Protein AF-A0A2T0Y7Y4-F1 (afdb_monomer_lite)

Foldseek 3Di:
DDDDPPPDPPVVVVVVVLVVVLVVLLVVLLVLLVLLLVQQPQPPPDPPDDPDDDDPRDGGDPVSLVSSLVSLVSQLVSCVVNVVVQLNVLSVQCNCCSVVVVPVSNVVSSVSNVVSSVVVVVD

pLDDT: mean 82.41, std 18.35, 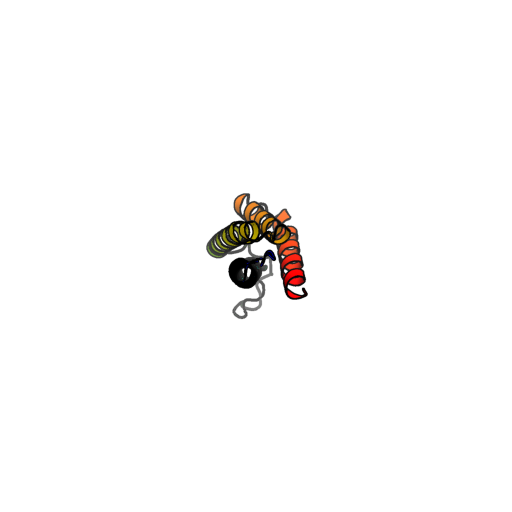range [41.03, 98.06]

Secondary structure (DSSP, 8-state):
--------SHHHHHHHHHHHHHHHHHHHHHHHHHHHHHHTS-S---TT--TT-----PPPPHHHHHHHHHHHHHHHHHHHHTT-HHHHHHHHHHHHHHHTT-TTTHHHHHHHHHHHHHHHHH-

Structure (mmCIF, N/CA/C/O backbone):
data_AF-A0A2T0Y7Y4-F1
#
_entry.id   AF-A0A2T0Y7Y4-F1
#
loop_
_atom_site.group_PDB
_atom_site.id
_atom_site.type_symbol
_atom_site.label_atom_id
_atom_site.label_alt_id
_atom_site.label_comp_id
_atom_site.label_asym_id
_atom_site.label_entity_id
_atom_site.label_seq_id
_atom_site.pdbx_PDB_ins_code
_atom_site.Cartn_x
_atom_site.Cartn_y
_atom_site.Cartn_z
_atom_site.occupancy
_atom_site.B_iso_or_equiv
_atom_site.auth_seq_id
_atom_site.auth_comp_id
_atom_site.auth_asym_id
_atom_site.auth_atom_id
_atom_site.pdbx_PDB_model_num
ATOM 1 N N . MET A 1 1 ? 34.177 2.038 -46.232 1.00 42.62 1 MET A N 1
ATOM 2 C CA . MET A 1 1 ? 34.685 1.348 -45.030 1.00 42.62 1 MET A CA 1
ATOM 3 C C . MET A 1 1 ? 33.547 1.308 -44.037 1.00 42.62 1 MET A C 1
ATOM 5 O O . MET A 1 1 ? 32.919 2.334 -43.815 1.00 42.62 1 MET A O 1
ATOM 9 N N . SER A 1 2 ? 33.203 0.098 -43.616 1.00 47.50 2 SER A N 1
ATOM 10 C CA . SER A 1 2 ? 31.987 -0.257 -42.892 1.00 47.50 2 SER A CA 1
ATOM 11 C C . SER A 1 2 ? 31.875 0.458 -41.549 1.00 47.50 2 SER A C 1
ATOM 13 O O . SER A 1 2 ? 32.854 0.549 -40.812 1.00 47.50 2 SER A O 1
ATOM 15 N N . GLY A 1 3 ? 30.670 0.935 -41.239 1.00 52.72 3 GLY A N 1
ATOM 16 C CA . GLY A 1 3 ? 30.305 1.343 -39.891 1.00 52.72 3 GLY A CA 1
ATOM 17 C C . GLY A 1 3 ? 30.220 0.112 -38.999 1.00 52.72 3 GLY A C 1
ATOM 18 O O . GLY A 1 3 ? 29.362 -0.741 -39.208 1.00 52.72 3 GLY A O 1
ATOM 19 N N . SER A 1 4 ? 31.115 0.019 -38.022 1.00 50.97 4 SER A N 1
ATOM 20 C CA . SER A 1 4 ? 30.955 -0.896 -36.897 1.00 50.97 4 SER A CA 1
ATOM 21 C C . SER A 1 4 ? 30.263 -0.125 -35.787 1.00 50.97 4 SER A C 1
ATOM 23 O O . SER A 1 4 ? 30.877 0.701 -35.115 1.00 50.97 4 SER A O 1
ATOM 25 N N . GLY A 1 5 ? 28.958 -0.357 -35.656 1.00 53.44 5 GLY A N 1
ATOM 26 C CA . GLY A 1 5 ? 28.171 0.110 -34.529 1.00 53.44 5 GLY A CA 1
ATOM 27 C C . GLY A 1 5 ? 28.725 -0.482 -33.239 1.00 53.44 5 GLY A C 1
ATOM 28 O O . GLY A 1 5 ? 28.535 -1.662 -32.961 1.00 53.44 5 GLY A O 1
ATOM 29 N N . SER A 1 6 ? 29.403 0.354 -32.458 1.00 54.78 6 SER A N 1
ATOM 30 C CA . SER A 1 6 ? 29.635 0.135 -31.031 1.00 54.78 6 SER A CA 1
ATOM 31 C C . SER A 1 6 ? 28.305 0.388 -30.310 1.00 54.78 6 SER A C 1
ATOM 33 O O . SER A 1 6 ? 28.084 1.442 -29.728 1.00 54.78 6 SER A O 1
ATOM 35 N N . GLY A 1 7 ? 27.363 -0.540 -30.469 1.00 55.19 7 GLY A N 1
ATOM 36 C CA . GLY A 1 7 ? 26.031 -0.506 -29.867 1.00 55.19 7 GLY A CA 1
ATOM 37 C C . GLY A 1 7 ? 25.991 -1.329 -28.581 1.00 55.19 7 GLY A C 1
ATOM 38 O O . GLY A 1 7 ? 25.472 -2.431 -28.595 1.00 55.19 7 GLY A O 1
ATOM 39 N N . VAL A 1 8 ? 26.637 -0.800 -27.542 1.00 56.84 8 VAL A N 1
ATOM 40 C CA . VAL A 1 8 ? 26.270 -0.841 -26.114 1.00 56.84 8 VAL A CA 1
ATOM 41 C C . VAL A 1 8 ? 25.928 -2.181 -25.412 1.00 56.84 8 VAL A C 1
ATOM 43 O O . VAL A 1 8 ? 24.808 -2.658 -25.509 1.00 56.84 8 VAL A O 1
ATOM 46 N N . PRO A 1 9 ? 26.837 -2.704 -24.559 1.00 60.22 9 PRO A N 1
ATOM 47 C CA . PRO A 1 9 ? 26.511 -3.618 -23.452 1.00 60.22 9 PRO A CA 1
ATOM 48 C C . PRO A 1 9 ? 26.305 -2.918 -22.086 1.00 60.22 9 PRO A C 1
ATOM 50 O O . PRO A 1 9 ? 25.910 -3.563 -21.118 1.00 60.22 9 PRO A O 1
ATOM 53 N N . GLU A 1 10 ? 26.633 -1.626 -21.962 1.00 64.00 10 GLU A N 1
ATOM 54 C CA . GLU A 1 10 ? 26.603 -0.891 -20.682 1.00 64.00 10 GLU A CA 1
ATOM 55 C C . GLU A 1 10 ? 25.195 -0.402 -20.297 1.00 64.00 10 GLU A C 1
ATOM 57 O O . GLU A 1 10 ? 24.829 -0.495 -19.124 1.00 64.00 10 GLU A O 1
ATOM 62 N N . ASP A 1 11 ? 24.393 0.044 -21.269 1.00 72.62 11 ASP A N 1
ATOM 63 C CA . ASP A 1 11 ? 22.991 0.442 -21.062 1.00 72.62 11 ASP A CA 1
ATOM 64 C C . ASP A 1 11 ? 22.139 -0.757 -20.612 1.00 72.62 11 ASP A C 1
ATOM 66 O O . ASP A 1 11 ? 21.422 -0.653 -19.619 1.00 72.62 11 ASP A O 1
ATOM 70 N N . ASP A 1 12 ? 22.326 -1.935 -21.220 1.00 82.44 12 ASP A N 1
ATOM 71 C CA . ASP A 1 12 ? 21.648 -3.175 -20.804 1.00 82.44 12 ASP A CA 1
ATOM 72 C C . ASP A 1 12 ? 21.992 -3.563 -19.350 1.00 82.44 12 ASP A C 1
ATOM 74 O O . ASP A 1 12 ? 21.139 -4.010 -18.581 1.00 82.44 12 ASP A O 1
ATOM 78 N N . ALA A 1 13 ? 23.247 -3.358 -18.929 1.00 86.94 13 ALA A N 1
ATOM 79 C CA . ALA A 1 13 ? 23.684 -3.664 -17.567 1.00 86.94 13 ALA A CA 1
ATOM 80 C C . ALA A 1 13 ? 23.087 -2.703 -16.523 1.00 86.94 13 ALA A C 1
ATOM 82 O O . ALA A 1 13 ? 22.793 -3.121 -15.392 1.00 86.94 13 ALA A O 1
ATOM 83 N N . LEU A 1 14 ? 22.921 -1.427 -16.885 1.00 89.81 14 LEU A N 1
ATOM 84 C CA . LEU A 1 14 ? 22.255 -0.430 -16.052 1.00 89.81 14 LEU A CA 1
ATOM 85 C C . LEU A 1 14 ? 20.761 -0.736 -15.936 1.00 89.81 14 LEU A C 1
ATOM 87 O O . LEU A 1 14 ? 20.241 -0.763 -14.818 1.00 89.81 14 LEU A O 1
ATOM 91 N N . ASP A 1 15 ? 20.098 -1.041 -17.048 1.00 90.25 15 ASP A N 1
ATOM 92 C CA . ASP A 1 15 ? 18.682 -1.408 -17.072 1.00 90.25 15 ASP A CA 1
ATOM 93 C C . ASP A 1 15 ? 18.417 -2.653 -16.215 1.00 90.25 15 ASP A C 1
ATOM 95 O O . ASP A 1 15 ? 17.512 -2.661 -15.373 1.00 90.25 15 ASP A O 1
ATOM 99 N N . ASP A 1 16 ? 19.284 -3.664 -16.298 1.00 92.81 16 ASP A N 1
ATOM 100 C CA . ASP A 1 16 ? 19.230 -4.843 -15.433 1.00 92.81 16 ASP A CA 1
ATOM 101 C C . ASP A 1 16 ? 19.432 -4.509 -13.949 1.00 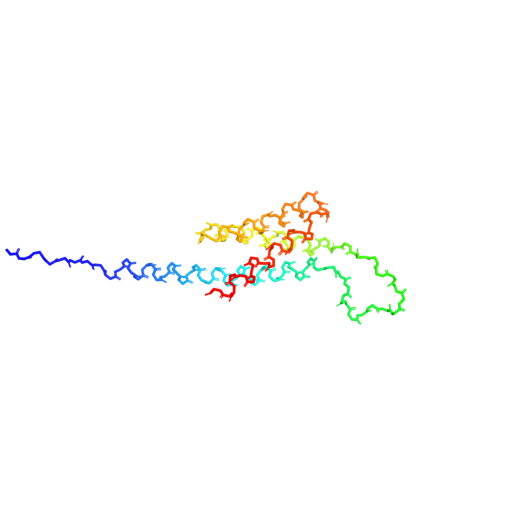92.81 16 ASP A C 1
ATOM 103 O O . ASP A 1 16 ? 18.860 -5.153 -13.059 1.00 92.81 16 ASP A O 1
ATOM 107 N N . ALA A 1 17 ? 20.301 -3.547 -13.631 1.00 93.81 17 ALA A N 1
ATOM 108 C CA . ALA A 1 17 ? 20.515 -3.103 -12.256 1.00 93.81 17 ALA A CA 1
ATOM 109 C C . ALA A 1 17 ? 19.286 -2.356 -11.715 1.00 93.81 17 ALA A C 1
ATOM 111 O O . ALA A 1 17 ? 18.852 -2.629 -10.590 1.00 93.81 17 ALA A O 1
ATOM 112 N N . VAL A 1 18 ? 18.683 -1.483 -12.525 1.00 93.06 18 VAL A N 1
ATOM 113 C CA . VAL A 1 18 ? 17.442 -0.770 -12.194 1.00 93.06 18 VAL A CA 1
ATOM 114 C C . VAL A 1 18 ? 16.292 -1.759 -12.009 1.00 93.06 18 VAL A C 1
ATOM 116 O O . VAL A 1 18 ? 15.593 -1.693 -10.997 1.00 93.06 18 VAL A O 1
ATOM 119 N N . ALA A 1 19 ? 16.145 -2.745 -12.896 1.00 93.50 19 ALA A N 1
ATOM 120 C CA . ALA A 1 19 ? 15.121 -3.783 -12.787 1.00 93.50 19 ALA A CA 1
ATOM 121 C C . ALA A 1 19 ? 15.277 -4.623 -11.505 1.00 93.50 19 ALA A C 1
ATOM 123 O O . ALA A 1 19 ? 14.293 -4.940 -10.826 1.00 93.50 19 ALA A O 1
ATOM 124 N N . ARG A 1 20 ? 16.517 -4.957 -11.121 1.00 95.38 20 ARG A N 1
ATOM 125 C CA . ARG A 1 20 ? 16.811 -5.643 -9.849 1.00 95.38 20 ARG A CA 1
ATOM 126 C C . ARG A 1 20 ? 16.463 -4.779 -8.640 1.00 95.38 20 ARG A C 1
ATOM 128 O O . ARG A 1 20 ? 15.884 -5.287 -7.675 1.00 95.38 20 ARG A O 1
ATOM 135 N N . LEU A 1 21 ? 16.779 -3.487 -8.694 1.00 95.25 21 LEU A N 1
ATOM 136 C CA . LEU A 1 21 ? 16.449 -2.545 -7.629 1.00 95.25 21 LEU A CA 1
ATOM 137 C C . LEU A 1 21 ? 14.931 -2.384 -7.475 1.00 95.25 21 LEU A C 1
ATOM 139 O O . LEU A 1 21 ? 14.433 -2.480 -6.353 1.00 95.25 21 LEU A O 1
ATOM 143 N N . ALA A 1 22 ? 14.205 -2.231 -8.584 1.00 94.44 22 ALA A N 1
ATOM 144 C CA . ALA A 1 22 ? 12.747 -2.145 -8.609 1.00 94.44 22 ALA A CA 1
ATOM 145 C C . ALA A 1 22 ? 12.104 -3.401 -8.005 1.00 94.44 22 ALA A C 1
ATOM 147 O O . ALA A 1 22 ? 11.252 -3.306 -7.122 1.00 94.44 22 ALA A O 1
ATOM 148 N N . ARG A 1 23 ? 12.583 -4.596 -8.379 1.00 94.44 23 ARG A N 1
ATOM 149 C CA . ARG A 1 23 ? 12.098 -5.866 -7.814 1.00 94.44 23 ARG A CA 1
ATOM 150 C C . ARG A 1 23 ? 12.329 -5.960 -6.303 1.00 94.44 23 ARG A C 1
ATOM 152 O O . ARG A 1 23 ? 11.426 -6.346 -5.564 1.00 94.44 23 ARG A O 1
ATOM 159 N N . SER A 1 24 ? 13.516 -5.576 -5.834 1.00 95.75 24 SER A N 1
ATOM 160 C CA . SER A 1 24 ? 13.850 -5.551 -4.402 1.00 95.75 24 SER A CA 1
ATOM 161 C C . SER A 1 24 ? 13.014 -4.523 -3.629 1.00 95.75 24 SER A C 1
ATOM 163 O O . SER A 1 24 ? 12.552 -4.778 -2.514 1.00 95.75 24 SER A O 1
ATOM 165 N N . ALA A 1 25 ? 12.780 -3.347 -4.213 1.00 95.19 25 ALA A N 1
ATOM 166 C CA . ALA A 1 25 ? 11.898 -2.336 -3.647 1.00 95.19 25 ALA A CA 1
ATOM 167 C C . ALA A 1 25 ? 10.457 -2.846 -3.533 1.00 95.19 25 ALA A C 1
ATOM 169 O O . ALA A 1 25 ? 9.885 -2.780 -2.444 1.00 95.19 25 ALA A O 1
ATOM 170 N N . ARG A 1 26 ? 9.922 -3.451 -4.598 1.00 95.31 26 ARG A N 1
ATOM 171 C CA . ARG A 1 26 ? 8.595 -4.071 -4.598 1.00 95.31 26 ARG A CA 1
ATOM 172 C C . ARG A 1 26 ? 8.473 -5.142 -3.517 1.00 95.31 26 ARG A C 1
ATOM 174 O O . ARG A 1 26 ? 7.544 -5.088 -2.720 1.00 95.31 26 ARG A O 1
ATOM 181 N N . GLN A 1 27 ? 9.437 -6.058 -3.410 1.00 96.62 27 GLN A N 1
ATOM 182 C CA . GLN A 1 27 ? 9.418 -7.107 -2.383 1.00 96.62 27 GLN A CA 1
ATOM 183 C C . GLN A 1 27 ? 9.379 -6.530 -0.958 1.00 96.62 27 GLN A C 1
ATOM 185 O O . GLN A 1 27 ? 8.609 -6.998 -0.120 1.00 96.62 27 GLN A O 1
ATOM 190 N N . ARG A 1 28 ? 10.165 -5.482 -0.681 1.00 97.25 28 ARG A N 1
ATOM 191 C CA . ARG A 1 28 ? 10.120 -4.784 0.614 1.00 97.25 28 ARG A CA 1
ATOM 192 C C . ARG A 1 28 ? 8.771 -4.108 0.844 1.00 97.25 28 ARG A C 1
ATOM 194 O O . ARG A 1 28 ? 8.241 -4.206 1.944 1.00 97.25 28 ARG A O 1
ATOM 201 N N . ASN A 1 29 ? 8.205 -3.455 -0.170 1.00 97.38 29 ASN A N 1
ATOM 202 C CA . ASN A 1 29 ? 6.899 -2.801 -0.060 1.00 97.38 29 ASN A CA 1
ATOM 203 C C . ASN A 1 29 ? 5.774 -3.801 0.215 1.00 97.38 29 ASN A C 1
ATOM 205 O O . ASN A 1 29 ? 4.906 -3.507 1.028 1.00 97.38 29 ASN A O 1
ATOM 209 N N . LEU A 1 30 ? 5.827 -4.998 -0.373 1.00 97.19 30 LEU A N 1
ATOM 210 C CA . LEU A 1 30 ? 4.886 -6.076 -0.063 1.00 97.19 30 LEU A CA 1
ATOM 211 C C . LEU A 1 30 ? 4.986 -6.521 1.402 1.00 97.19 30 LEU A C 1
ATOM 213 O O . LEU A 1 30 ? 3.961 -6.656 2.062 1.00 97.19 30 LEU A O 1
ATOM 217 N N . GLY A 1 31 ? 6.201 -6.668 1.940 1.00 97.50 31 GLY A N 1
ATOM 218 C CA . GLY A 1 31 ? 6.391 -6.973 3.364 1.00 97.50 31 GLY A CA 1
ATOM 219 C C . GLY A 1 31 ? 5.886 -5.857 4.288 1.00 97.50 31 GLY A C 1
ATOM 220 O O . GLY A 1 31 ? 5.283 -6.127 5.323 1.00 97.50 31 GLY A O 1
ATOM 221 N N . ARG A 1 32 ? 6.067 -4.589 3.898 1.00 98.06 32 ARG A N 1
ATOM 222 C CA . ARG A 1 32 ? 5.498 -3.444 4.629 1.00 98.06 32 ARG A CA 1
ATOM 223 C C . ARG A 1 32 ? 3.970 -3.441 4.575 1.00 98.06 32 ARG A C 1
ATOM 225 O O . ARG A 1 32 ? 3.342 -3.154 5.586 1.00 98.06 32 ARG A O 1
ATOM 232 N N . ALA A 1 33 ? 3.380 -3.771 3.426 1.00 97.00 33 ALA A N 1
ATOM 233 C CA . ALA A 1 33 ? 1.932 -3.857 3.271 1.00 97.00 33 ALA A CA 1
ATOM 234 C C . ALA A 1 33 ? 1.338 -4.961 4.159 1.00 97.00 33 ALA A C 1
ATOM 236 O O . ALA A 1 33 ? 0.343 -4.710 4.831 1.00 97.00 33 ALA A O 1
ATOM 237 N N . ASP A 1 34 ? 1.974 -6.137 4.234 1.00 96.25 34 ASP A N 1
ATOM 238 C CA . ASP A 1 34 ? 1.561 -7.192 5.173 1.00 96.25 34 ASP A CA 1
ATOM 239 C C . ASP A 1 34 ? 1.596 -6.686 6.618 1.00 96.25 34 ASP A C 1
ATOM 241 O O . ASP A 1 34 ? 0.616 -6.830 7.345 1.00 96.25 34 ASP A O 1
ATOM 245 N N . ARG A 1 35 ? 2.678 -6.003 7.008 1.00 96.38 35 ARG A N 1
ATOM 246 C CA . ARG A 1 35 ? 2.816 -5.442 8.355 1.00 96.38 35 ARG A CA 1
ATOM 247 C C . ARG A 1 35 ? 1.732 -4.408 8.677 1.00 96.38 35 ARG A C 1
ATOM 249 O O . ARG A 1 35 ? 1.175 -4.442 9.767 1.00 96.38 35 ARG A O 1
ATOM 256 N N . VAL A 1 36 ? 1.385 -3.528 7.736 1.00 95.62 36 VAL A N 1
ATOM 257 C CA . VAL A 1 36 ? 0.264 -2.578 7.889 1.00 95.62 36 VAL A CA 1
ATOM 258 C C . VAL A 1 36 ? -1.057 -3.320 8.103 1.00 95.62 36 VAL A C 1
ATOM 260 O O . VAL A 1 36 ? -1.827 -2.962 8.993 1.00 95.62 36 VAL A O 1
ATOM 263 N N . LEU A 1 37 ? -1.319 -4.364 7.311 1.00 94.12 37 LEU A N 1
ATOM 264 C CA . LEU A 1 37 ? -2.535 -5.168 7.434 1.00 94.12 37 LEU A CA 1
ATOM 265 C C . LEU A 1 37 ? -2.603 -5.910 8.775 1.00 94.12 37 LEU A C 1
ATOM 267 O O . LEU A 1 37 ? -3.695 -6.054 9.313 1.00 94.12 37 LEU A O 1
ATOM 271 N N . GLU A 1 38 ? -1.468 -6.363 9.310 1.00 92.00 38 GLU A N 1
ATOM 272 C CA . GLU A 1 38 ? -1.373 -6.987 10.634 1.00 92.00 38 GLU A CA 1
ATOM 273 C C . GLU A 1 38 ? -1.631 -5.986 11.766 1.00 92.00 38 GLU A C 1
ATOM 275 O O . GLU A 1 38 ? -2.450 -6.262 12.639 1.00 92.00 38 GLU A O 1
ATOM 280 N N . LEU A 1 39 ? -0.970 -4.823 11.736 1.00 91.94 39 LEU A N 1
ATOM 281 C CA . LEU A 1 39 ? -1.100 -3.763 12.747 1.00 91.94 39 LEU A CA 1
ATOM 282 C C . LEU A 1 39 ? -2.526 -3.211 12.839 1.00 91.94 39 LEU A C 1
ATOM 284 O O . LEU A 1 39 ? -3.005 -2.857 13.912 1.00 91.94 39 LEU A O 1
ATOM 288 N N . LEU A 1 40 ? -3.201 -3.114 11.693 1.00 89.50 40 LEU A N 1
ATOM 289 C CA . LEU A 1 40 ? -4.537 -2.532 11.587 1.00 89.50 40 LEU A CA 1
ATOM 290 C C . LEU A 1 40 ? -5.647 -3.583 11.511 1.00 89.50 40 LEU A C 1
ATOM 292 O O . LEU A 1 40 ? -6.822 -3.220 11.384 1.00 89.50 40 LEU A O 1
ATOM 296 N N . ALA A 1 41 ? -5.310 -4.874 11.596 1.00 81.81 41 ALA A N 1
ATOM 297 C CA . ALA A 1 41 ? -6.311 -5.917 11.731 1.00 81.81 41 ALA A CA 1
ATOM 298 C C . ALA A 1 41 ? -7.111 -5.675 13.022 1.00 81.81 41 ALA A C 1
ATOM 300 O O . ALA A 1 41 ? -6.529 -5.339 14.055 1.00 81.81 41 ALA A O 1
ATOM 301 N N . PRO A 1 42 ? -8.444 -5.844 13.008 1.00 67.50 42 PRO A N 1
ATOM 302 C CA . PRO A 1 42 ? -9.233 -5.715 14.223 1.00 67.50 42 PRO A CA 1
ATOM 303 C C . PRO A 1 42 ? -8.699 -6.703 15.266 1.00 67.50 42 PRO A C 1
ATOM 305 O O . PRO A 1 42 ? -8.743 -7.916 15.052 1.00 67.50 42 PRO A O 1
ATOM 308 N N . SER A 1 43 ? -8.176 -6.180 16.380 1.00 58.59 43 SER A N 1
ATOM 309 C CA . SER A 1 43 ? -7.615 -6.955 17.490 1.00 58.59 43 SER A CA 1
ATOM 310 C C . SER A 1 43 ? -8.672 -7.885 18.087 1.00 58.59 43 SER A C 1
ATOM 312 O O . SER A 1 43 ? -9.399 -7.529 19.010 1.00 58.59 43 SER A O 1
ATOM 314 N N . GLY A 1 44 ? -8.772 -9.087 17.523 1.00 48.97 44 GLY A N 1
ATOM 315 C CA . GLY A 1 44 ? -9.662 -10.165 17.957 1.00 48.97 44 GLY A CA 1
ATOM 316 C C . GLY A 1 44 ? -8.964 -11.520 18.089 1.00 48.97 44 GLY A C 1
ATOM 317 O O . GLY A 1 44 ? -9.612 -12.503 18.430 1.00 48.97 44 GLY A O 1
ATOM 318 N N . ALA A 1 45 ? -7.652 -11.590 17.854 1.00 44.31 45 ALA A N 1
ATOM 319 C CA . ALA A 1 45 ? -6.870 -12.823 17.930 1.00 44.31 45 ALA A CA 1
ATOM 320 C C . ALA A 1 45 ? -5.631 -12.655 18.822 1.00 44.31 45 ALA A C 1
ATOM 322 O O . ALA A 1 45 ? -4.528 -13.039 18.452 1.00 44.31 45 ALA A O 1
ATOM 323 N N . SER A 1 46 ? -5.797 -12.070 20.012 1.00 44.38 46 SER A N 1
ATOM 324 C CA . SER A 1 46 ? -4.808 -12.282 21.071 1.00 44.38 46 SER A CA 1
ATOM 325 C C . SER A 1 46 ? -5.217 -13.537 21.853 1.00 44.38 46 SER A C 1
ATOM 327 O O . SER A 1 46 ? -6.295 -13.533 22.454 1.00 44.38 46 SER A O 1
ATOM 329 N N . PRO A 1 47 ? -4.408 -14.616 21.887 1.00 47.84 47 PRO A N 1
ATOM 330 C CA . PRO A 1 47 ? -4.746 -15.853 22.603 1.00 47.84 47 PRO A CA 1
ATOM 331 C C . PRO A 1 47 ? -4.750 -15.698 24.138 1.00 47.84 47 PRO A C 1
ATOM 333 O O . PRO A 1 47 ? -4.961 -16.673 24.851 1.00 47.84 47 PRO A O 1
ATOM 336 N N . SER A 1 48 ? -4.514 -14.486 24.654 1.00 49.59 48 SER A N 1
ATOM 337 C CA . SER A 1 48 ? -4.452 -14.169 26.087 1.00 49.59 48 SER A CA 1
ATOM 338 C C . SER A 1 48 ? -5.747 -13.546 26.643 1.00 49.59 48 SER A C 1
ATOM 340 O O . SER A 1 48 ? -5.820 -13.202 27.821 1.00 49.59 48 SER A O 1
ATOM 342 N N . ALA A 1 49 ? -6.791 -13.368 25.825 1.00 45.25 49 ALA A N 1
ATOM 343 C CA . ALA A 1 49 ? -8.043 -12.789 26.306 1.00 45.25 49 ALA A CA 1
ATOM 344 C C . ALA A 1 49 ? -8.874 -13.825 27.086 1.00 45.25 49 ALA A C 1
ATOM 346 O O . ALA A 1 49 ? -9.387 -14.795 26.530 1.00 45.25 49 ALA A O 1
ATOM 347 N N . THR A 1 50 ? -9.014 -13.587 28.390 1.00 47.56 50 THR A N 1
ATOM 348 C CA . THR A 1 50 ? -9.917 -14.282 29.314 1.00 47.56 50 THR A CA 1
ATOM 349 C C . THR A 1 50 ? -11.315 -14.471 28.699 1.00 47.56 50 THR A C 1
ATOM 351 O O . THR A 1 50 ? -11.887 -13.500 28.191 1.00 47.56 50 THR A O 1
ATOM 354 N N . PRO A 1 51 ? -11.914 -15.677 28.756 1.00 41.03 51 PRO A N 1
ATOM 355 C CA . PRO A 1 51 ? -13.242 -15.910 28.199 1.00 41.03 51 PRO A CA 1
ATOM 356 C C . PRO A 1 51 ? -14.291 -15.096 28.971 1.00 41.03 51 PRO A C 1
ATOM 358 O O . PRO A 1 51 ? -14.533 -15.347 30.150 1.00 41.03 51 PRO A O 1
ATOM 361 N N . GLY A 1 52 ? -14.898 -14.104 28.307 1.00 47.50 52 GLY A N 1
ATOM 362 C CA . GLY A 1 52 ? -15.996 -13.301 28.865 1.00 47.50 52 GLY A CA 1
ATOM 363 C C . GLY A 1 52 ? -16.098 -11.846 28.390 1.00 47.50 52 GLY A C 1
ATOM 364 O O . GLY A 1 52 ? -17.124 -11.217 28.635 1.00 47.50 52 GLY A O 1
ATOM 365 N N . ALA A 1 53 ? -15.094 -11.293 27.701 1.00 47.09 53 ALA A N 1
ATOM 366 C CA . ALA A 1 53 ? -15.174 -9.928 27.175 1.00 47.09 53 ALA A CA 1
ATOM 367 C C . ALA A 1 53 ? -15.871 -9.907 25.803 1.00 47.09 53 ALA A C 1
ATOM 369 O O . ALA A 1 53 ? -15.371 -10.460 24.826 1.00 47.09 53 ALA A O 1
ATOM 370 N N . THR A 1 54 ? -17.035 -9.263 25.730 1.00 43.16 54 THR A N 1
ATOM 371 C CA . THR A 1 54 ? -17.759 -8.990 24.483 1.00 43.16 54 THR A CA 1
ATOM 372 C C . THR A 1 54 ? -16.857 -8.237 23.506 1.00 43.16 54 THR A C 1
ATOM 374 O O . THR A 1 54 ? -16.434 -7.118 23.799 1.00 43.16 54 THR A O 1
ATOM 377 N N . SER A 1 55 ? -16.569 -8.844 22.354 1.00 47.19 55 SER A N 1
ATOM 378 C CA . SER A 1 55 ? -15.732 -8.292 21.285 1.00 47.19 55 SER A CA 1
ATOM 379 C C . SER A 1 55 ? -16.414 -7.107 20.588 1.00 47.19 55 SER A C 1
ATOM 381 O O . SER A 1 55 ? -16.928 -7.222 19.480 1.00 47.19 55 SER A O 1
ATOM 383 N N . GLY A 1 56 ? -16.427 -5.948 21.242 1.00 42.19 56 GLY A N 1
ATOM 384 C CA . GLY A 1 56 ? -16.481 -4.671 20.540 1.00 42.19 56 GLY A CA 1
ATOM 385 C C . GLY A 1 56 ? -15.095 -4.427 19.956 1.00 42.19 56 GLY A C 1
ATOM 386 O O . GLY A 1 56 ? -14.136 -4.373 20.721 1.00 42.19 56 GLY A O 1
ATOM 387 N N . GLY A 1 57 ? -14.974 -4.361 18.627 1.00 51.84 57 GLY A N 1
ATOM 388 C CA . GLY A 1 57 ? -13.693 -4.191 17.934 1.00 51.84 57 GLY A CA 1
ATOM 389 C C . GLY A 1 57 ? -12.904 -3.022 18.519 1.00 51.84 57 GLY A C 1
ATOM 390 O O . GLY A 1 57 ? -13.263 -1.861 18.317 1.00 51.84 57 GLY A O 1
ATOM 391 N N . ALA A 1 58 ? -11.867 -3.334 19.296 1.00 58.94 58 ALA A N 1
ATOM 392 C CA . ALA A 1 58 ? -11.031 -2.323 19.913 1.00 58.94 58 ALA A CA 1
ATOM 393 C C . ALA A 1 58 ? -10.317 -1.549 18.802 1.00 58.94 58 ALA A C 1
ATOM 395 O O . ALA A 1 58 ? -9.789 -2.139 17.859 1.00 58.94 58 ALA A O 1
ATOM 396 N N . ALA A 1 59 ? -10.340 -0.219 18.892 1.00 66.62 59 ALA A N 1
ATOM 397 C CA . ALA A 1 59 ? -9.574 0.615 17.979 1.00 66.62 59 ALA A CA 1
ATOM 398 C C . ALA A 1 59 ? -8.077 0.247 18.089 1.00 66.62 59 ALA A C 1
ATOM 400 O O . ALA A 1 59 ? -7.633 -0.038 19.202 1.00 66.62 59 ALA A O 1
ATOM 401 N N . PRO A 1 60 ? -7.310 0.275 16.981 1.00 71.38 60 PRO A N 1
ATOM 402 C CA . PRO A 1 60 ? -5.890 -0.069 17.015 1.00 71.38 60 PRO A CA 1
ATOM 403 C C . PRO A 1 60 ? -5.119 0.867 17.949 1.00 71.38 60 PRO A C 1
ATOM 405 O O . PRO A 1 60 ? -5.494 2.043 18.099 1.00 71.38 60 PRO A O 1
ATOM 408 N N . ASP A 1 61 ? -4.069 0.327 18.570 1.00 84.00 61 ASP A N 1
ATOM 409 C CA . ASP A 1 61 ? -3.183 1.060 19.474 1.00 84.00 61 ASP A CA 1
ATOM 410 C C . ASP A 1 61 ? -2.606 2.297 18.752 1.00 84.00 61 ASP A C 1
ATOM 412 O O . ASP A 1 61 ? -2.304 2.221 17.555 1.00 84.00 61 ASP A O 1
ATOM 416 N N . PRO A 1 62 ? -2.485 3.461 19.416 1.00 85.75 62 PRO A N 1
ATOM 417 C CA . PRO A 1 62 ? -1.818 4.626 18.839 1.00 85.75 62 PRO A CA 1
ATOM 418 C C . PRO A 1 62 ? -0.428 4.325 18.255 1.00 85.75 62 PRO A C 1
ATOM 420 O O . PRO A 1 62 ? -0.117 4.821 17.178 1.00 85.75 62 PRO A O 1
ATOM 423 N N . ALA A 1 63 ? 0.374 3.476 18.904 1.00 88.81 63 ALA A N 1
ATOM 424 C CA . ALA A 1 63 ? 1.690 3.089 18.402 1.00 88.81 63 ALA A CA 1
ATOM 425 C C . ALA A 1 63 ? 1.596 2.269 17.105 1.00 88.81 63 ALA A C 1
ATOM 427 O O . ALA A 1 63 ? 2.352 2.517 16.165 1.00 88.81 63 ALA A O 1
ATOM 428 N N . ASP A 1 64 ? 0.629 1.349 17.019 1.00 90.69 64 ASP A N 1
ATOM 429 C CA . ASP A 1 64 ? 0.382 0.551 15.811 1.00 90.69 64 ASP A CA 1
ATOM 430 C C . ASP A 1 64 ? -0.090 1.434 14.648 1.00 90.69 64 ASP A C 1
ATOM 432 O O . ASP A 1 64 ? 0.294 1.226 13.495 1.00 90.69 64 ASP A O 1
ATOM 436 N N . ARG A 1 65 ? -0.901 2.460 14.943 1.00 90.69 65 ARG A N 1
ATOM 437 C CA . ARG A 1 65 ? -1.323 3.465 13.956 1.00 90.69 65 ARG A CA 1
ATOM 438 C C . ARG A 1 65 ? -0.149 4.282 13.429 1.00 90.69 65 ARG A C 1
ATOM 440 O O . ARG A 1 65 ? -0.063 4.478 12.217 1.00 90.69 65 ARG A O 1
ATOM 447 N N . ASP A 1 66 ? 0.729 4.745 14.313 1.00 92.12 66 ASP A N 1
ATOM 448 C CA . ASP A 1 66 ? 1.899 5.538 13.936 1.00 92.12 66 ASP A CA 1
ATOM 449 C C . ASP A 1 66 ? 2.888 4.701 13.106 1.00 92.12 66 ASP A C 1
ATOM 451 O O . ASP A 1 66 ? 3.374 5.161 12.069 1.00 92.12 66 ASP A O 1
ATOM 455 N N . GLU A 1 67 ? 3.134 3.443 13.497 1.00 94.56 67 GLU A N 1
ATOM 456 C CA . GLU A 1 67 ? 3.947 2.505 12.712 1.00 94.56 67 GLU A CA 1
ATOM 457 C C . GLU A 1 67 ? 3.321 2.270 11.328 1.00 94.56 67 GLU A C 1
ATOM 459 O O . GLU A 1 67 ? 4.007 2.387 10.308 1.00 94.56 67 GLU A O 1
ATOM 464 N N . ALA A 1 68 ? 2.013 2.007 11.264 1.00 95.31 68 ALA A N 1
ATOM 465 C CA . ALA A 1 68 ? 1.316 1.797 10.000 1.00 95.31 68 ALA A CA 1
ATOM 466 C C . ALA A 1 68 ? 1.393 3.027 9.079 1.00 95.31 68 ALA A C 1
ATOM 468 O O . ALA A 1 68 ? 1.645 2.877 7.882 1.00 95.31 68 ALA A O 1
ATOM 469 N N . ALA A 1 69 ? 1.252 4.240 9.624 1.00 94.88 69 ALA A N 1
ATOM 470 C CA . ALA A 1 69 ? 1.368 5.477 8.854 1.00 94.88 69 ALA A CA 1
ATOM 471 C C . ALA A 1 69 ? 2.772 5.643 8.250 1.00 94.88 69 ALA A C 1
ATOM 473 O O . ALA A 1 69 ? 2.903 5.928 7.058 1.00 94.88 69 ALA A O 1
ATOM 474 N N . LEU A 1 70 ? 3.828 5.391 9.032 1.00 96.81 70 LEU A N 1
ATOM 475 C CA . LEU A 1 70 ? 5.214 5.447 8.550 1.00 96.81 70 LEU A CA 1
ATOM 476 C C . LEU A 1 70 ? 5.493 4.408 7.455 1.00 96.81 70 LEU A C 1
ATOM 478 O O . LEU A 1 70 ? 6.192 4.695 6.476 1.00 96.81 70 LEU A O 1
ATOM 482 N N . LEU A 1 71 ? 4.942 3.201 7.593 1.00 97.94 71 LEU A N 1
ATOM 483 C CA . LEU A 1 71 ? 5.070 2.152 6.584 1.00 97.94 71 LEU A CA 1
ATOM 484 C C . LEU A 1 71 ? 4.354 2.531 5.286 1.00 97.94 71 LEU A C 1
ATOM 486 O O . LEU A 1 71 ? 4.956 2.402 4.218 1.00 97.94 71 LEU A O 1
ATOM 490 N N . CYS A 1 72 ? 3.123 3.046 5.363 1.00 97.50 72 CYS A N 1
ATOM 491 C CA . CYS A 1 72 ? 2.393 3.553 4.201 1.00 97.50 72 CYS A CA 1
ATOM 492 C C . CYS A 1 72 ? 3.165 4.674 3.502 1.00 97.50 72 CYS A C 1
ATOM 494 O O . CYS A 1 72 ? 3.385 4.586 2.295 1.00 97.50 72 CYS A O 1
ATOM 496 N N . HIS A 1 73 ? 3.678 5.649 4.254 1.00 96.88 73 HIS A N 1
ATOM 497 C CA . HIS A 1 73 ? 4.494 6.734 3.713 1.00 96.88 73 HIS A CA 1
ATOM 498 C C . HIS A 1 73 ? 5.723 6.210 2.946 1.00 96.88 73 HIS A C 1
ATOM 500 O O . HIS A 1 73 ? 6.026 6.638 1.828 1.00 96.88 73 HIS A O 1
ATOM 506 N N . SER A 1 74 ? 6.415 5.216 3.516 1.00 97.75 74 SER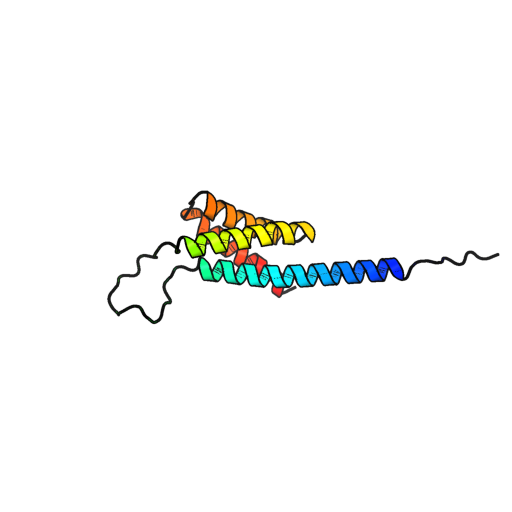 A N 1
ATOM 507 C CA . SER A 1 74 ? 7.561 4.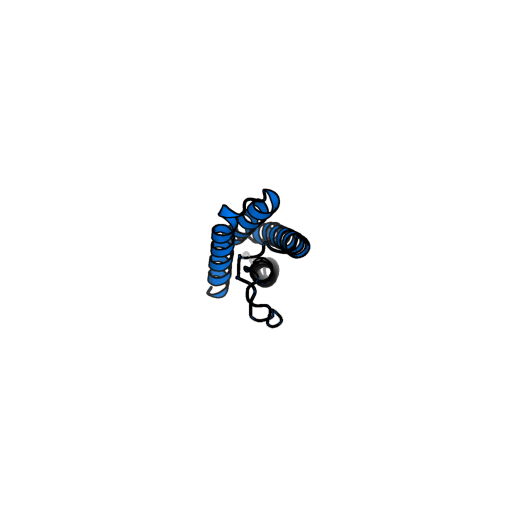570 2.869 1.00 97.75 74 SER A CA 1
ATOM 508 C C . SER A 1 74 ? 7.171 3.824 1.588 1.00 97.75 74 SER A C 1
ATOM 510 O O . SER A 1 74 ? 7.907 3.893 0.597 1.00 97.75 74 SER A O 1
ATOM 512 N N . ILE A 1 75 ? 6.023 3.136 1.585 1.00 97.75 75 ILE A N 1
ATOM 513 C CA . ILE A 1 75 ? 5.490 2.465 0.393 1.00 97.75 75 ILE A CA 1
ATOM 514 C C . ILE A 1 75 ? 5.181 3.497 -0.691 1.00 97.75 75 ILE A C 1
ATOM 516 O O . ILE A 1 75 ? 5.634 3.303 -1.812 1.00 97.75 75 ILE A O 1
ATOM 520 N N . VAL A 1 76 ? 4.492 4.598 -0.375 1.00 97.31 76 VAL A N 1
ATOM 521 C CA . VAL A 1 76 ? 4.142 5.656 -1.342 1.00 97.31 76 VAL A CA 1
ATOM 522 C C . VAL A 1 76 ? 5.389 6.191 -2.045 1.00 97.31 76 VAL A C 1
ATOM 524 O O . VAL A 1 76 ? 5.442 6.212 -3.276 1.00 97.31 76 VAL A O 1
ATOM 527 N N . GLY A 1 77 ? 6.417 6.577 -1.281 1.00 95.38 77 GLY A N 1
ATOM 528 C CA . GLY A 1 77 ? 7.651 7.116 -1.856 1.00 95.38 77 GLY A CA 1
ATOM 529 C C . GLY A 1 77 ? 8.408 6.087 -2.700 1.00 95.38 77 GLY A C 1
ATOM 530 O O . GLY A 1 77 ? 8.856 6.382 -3.810 1.00 95.38 77 GLY A O 1
ATOM 531 N N . SER A 1 78 ? 8.524 4.851 -2.207 1.00 95.62 78 SER A N 1
ATOM 532 C CA . SER A 1 78 ? 9.251 3.804 -2.925 1.00 95.62 78 SER A CA 1
ATOM 533 C C . SER A 1 78 ? 8.504 3.314 -4.164 1.00 95.62 78 SER A C 1
ATOM 535 O O . SER A 1 78 ? 9.146 3.104 -5.185 1.00 95.62 78 SER A O 1
ATOM 537 N N . ALA A 1 79 ? 7.194 3.099 -4.085 1.00 94.19 79 ALA A N 1
ATOM 538 C CA . ALA A 1 79 ? 6.380 2.614 -5.194 1.00 94.19 79 ALA A CA 1
ATOM 539 C C . ALA A 1 79 ? 6.308 3.658 -6.317 1.00 94.19 79 ALA A C 1
ATOM 541 O O . ALA A 1 79 ? 6.548 3.316 -7.472 1.00 94.19 79 ALA A O 1
ATOM 542 N N . GLY A 1 80 ? 6.130 4.941 -5.974 1.00 92.56 80 GLY A N 1
ATOM 543 C CA . GLY A 1 80 ? 6.157 6.030 -6.955 1.00 92.56 80 GLY A CA 1
ATOM 544 C C . GLY A 1 80 ? 7.510 6.198 -7.658 1.00 92.56 80 GLY A C 1
ATOM 545 O O . GLY A 1 80 ? 7.555 6.598 -8.814 1.00 92.56 80 GLY A O 1
ATOM 546 N N . THR A 1 81 ? 8.622 5.833 -7.008 1.00 95.12 81 THR A N 1
ATOM 547 C CA . THR A 1 81 ? 9.956 5.868 -7.641 1.00 95.12 81 THR A CA 1
ATOM 548 C C . THR A 1 81 ? 10.110 4.805 -8.738 1.00 95.12 81 THR A C 1
ATOM 550 O O . THR A 1 81 ? 10.833 5.031 -9.704 1.00 95.12 81 THR A O 1
ATOM 553 N N . PHE A 1 82 ? 9.447 3.650 -8.604 1.00 92.81 82 PHE A N 1
ATOM 554 C CA . PHE A 1 82 ? 9.581 2.511 -9.526 1.00 92.81 82 PHE A CA 1
ATOM 555 C C . PHE A 1 82 ? 8.342 2.277 -10.408 1.00 92.81 82 PHE A C 1
ATOM 557 O O . PHE A 1 82 ? 8.275 1.252 -11.084 1.00 92.81 82 PHE A O 1
ATOM 564 N N . GLY A 1 83 ? 7.385 3.213 -10.424 1.00 92.06 83 GLY A N 1
ATOM 565 C CA . GLY A 1 83 ? 6.190 3.155 -11.278 1.00 92.06 83 GLY A CA 1
ATOM 566 C C . GLY A 1 83 ? 5.105 2.178 -10.811 1.00 92.06 83 GLY A C 1
ATOM 567 O O . GLY A 1 83 ? 4.249 1.790 -11.601 1.00 92.06 83 GLY A O 1
ATOM 568 N N . ASP A 1 84 ? 5.124 1.763 -9.541 1.00 93.44 84 ASP A N 1
ATOM 569 C CA . ASP A 1 84 ? 4.077 0.921 -8.946 1.00 93.44 84 ASP A CA 1
ATOM 570 C C . ASP A 1 84 ? 2.897 1.801 -8.468 1.00 93.44 84 ASP A C 1
ATOM 572 O O . ASP A 1 84 ? 2.576 1.852 -7.276 1.00 93.44 84 ASP A O 1
ATOM 576 N N . ASP A 1 85 ? 2.260 2.524 -9.395 1.00 94.69 85 ASP A N 1
ATOM 577 C CA . ASP A 1 85 ? 1.260 3.566 -9.098 1.00 94.69 85 ASP A CA 1
ATOM 578 C C . ASP A 1 85 ? 0.062 3.037 -8.300 1.00 94.69 85 ASP A C 1
ATOM 580 O O . ASP A 1 85 ? -0.365 3.653 -7.324 1.00 94.69 85 ASP A O 1
ATOM 584 N N . GLU A 1 86 ? -0.438 1.846 -8.642 1.00 95.69 86 GLU A N 1
ATOM 585 C CA . GLU A 1 86 ? -1.562 1.231 -7.928 1.00 95.69 86 GLU A CA 1
ATOM 586 C C . GLU A 1 86 ? -1.237 0.960 -6.453 1.00 95.69 86 GLU A C 1
ATOM 588 O O . GLU A 1 86 ? -2.094 1.134 -5.582 1.00 95.69 86 GLU A O 1
ATOM 593 N N . LEU A 1 87 ? 0.004 0.550 -6.162 1.00 96.06 87 LEU A N 1
ATOM 594 C CA . LEU A 1 87 ? 0.459 0.287 -4.798 1.00 96.06 87 LEU A CA 1
ATOM 595 C C . LEU A 1 87 ? 0.681 1.591 -4.032 1.00 96.06 87 LEU A C 1
ATOM 597 O O . LEU A 1 87 ? 0.309 1.676 -2.860 1.00 96.06 87 LEU A O 1
ATOM 601 N N . ALA A 1 88 ? 1.252 2.604 -4.689 1.00 96.94 88 ALA A N 1
ATOM 602 C CA . ALA A 1 88 ? 1.405 3.934 -4.113 1.00 96.94 88 ALA A CA 1
ATOM 603 C C . ALA A 1 88 ? 0.037 4.527 -3.742 1.00 96.94 88 ALA A C 1
ATOM 605 O O . ALA A 1 88 ? -0.151 5.002 -2.622 1.00 96.94 88 ALA A O 1
ATOM 606 N N . ASP A 1 89 ? -0.943 4.433 -4.637 1.00 97.19 89 ASP A N 1
ATOM 607 C CA . ASP A 1 89 ? -2.294 4.932 -4.397 1.00 97.19 89 ASP A CA 1
ATOM 608 C C . ASP A 1 89 ? -3.011 4.156 -3.295 1.00 97.19 89 ASP A C 1
ATOM 610 O O . ASP A 1 89 ? -3.657 4.764 -2.439 1.00 97.19 89 ASP A O 1
ATOM 614 N N . ALA A 1 90 ? -2.904 2.826 -3.272 1.00 96.62 90 ALA A N 1
ATOM 615 C CA . ALA A 1 90 ? -3.506 2.022 -2.213 1.00 96.62 90 ALA A CA 1
ATOM 616 C C . ALA A 1 90 ? -2.921 2.371 -0.831 1.00 96.62 90 ALA A C 1
ATOM 618 O O . ALA A 1 90 ? -3.676 2.572 0.120 1.00 96.62 90 ALA A O 1
ATOM 619 N N . ALA A 1 91 ? -1.595 2.515 -0.726 1.00 96.88 91 ALA A N 1
ATOM 620 C CA . ALA A 1 91 ? -0.935 2.917 0.515 1.00 96.88 91 ALA A CA 1
ATOM 621 C C . ALA A 1 91 ? -1.319 4.342 0.947 1.00 96.88 91 ALA A C 1
ATOM 623 O O . ALA A 1 91 ? -1.561 4.569 2.132 1.00 96.88 91 ALA A O 1
ATOM 624 N N . ARG A 1 92 ? -1.456 5.277 -0.003 1.00 95.81 92 ARG A N 1
ATOM 625 C CA . ARG A 1 92 ? -1.889 6.654 0.272 1.00 95.81 92 ARG A CA 1
ATOM 626 C C . ARG A 1 92 ? -3.309 6.716 0.838 1.00 95.81 92 ARG A C 1
ATOM 628 O O . ARG A 1 92 ? -3.554 7.485 1.758 1.00 95.81 92 ARG A O 1
ATOM 635 N N . HIS A 1 93 ? -4.232 5.884 0.349 1.00 94.25 93 HIS A N 1
ATOM 636 C CA . HIS A 1 93 ? -5.588 5.821 0.914 1.00 94.25 93 HIS A CA 1
ATOM 637 C C . HIS A 1 93 ? -5.586 5.373 2.382 1.00 94.25 93 HIS A C 1
ATOM 639 O O . HIS A 1 93 ? -6.357 5.905 3.180 1.00 94.25 93 HIS A O 1
ATOM 645 N N . VAL A 1 94 ? -4.721 4.421 2.752 1.00 94.25 94 VAL A N 1
ATOM 646 C CA . VAL A 1 94 ? -4.569 3.993 4.153 1.00 94.25 94 VAL A CA 1
ATOM 647 C C . VAL A 1 94 ? -3.937 5.105 4.993 1.00 94.25 94 VAL A C 1
ATOM 649 O O . VAL A 1 94 ? -4.450 5.413 6.066 1.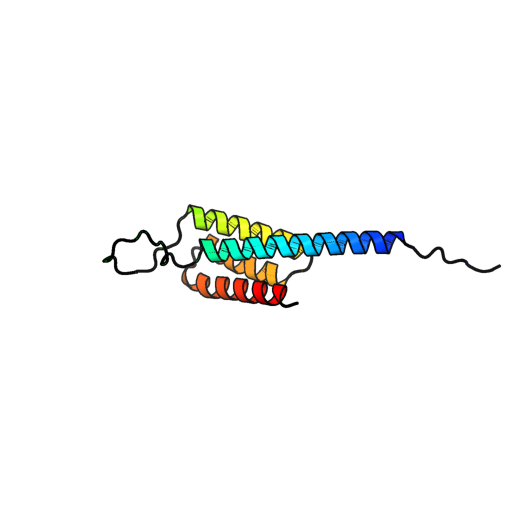00 94.25 94 VAL A O 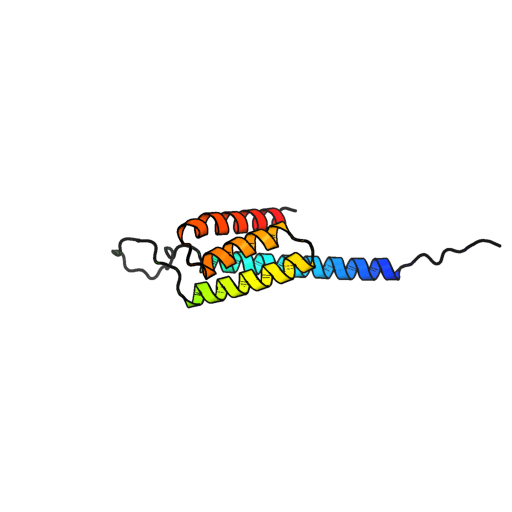1
ATOM 652 N N . GLU A 1 95 ? -2.877 5.750 4.496 1.00 94.19 95 GLU A N 1
ATOM 653 C CA . GLU A 1 95 ? -2.214 6.878 5.167 1.00 94.19 95 GLU A CA 1
ATOM 654 C C . GLU A 1 95 ? -3.197 8.021 5.467 1.00 94.19 95 GLU A C 1
ATOM 656 O O . GLU A 1 95 ? -3.283 8.468 6.611 1.00 94.19 95 GLU A O 1
ATOM 661 N N . SER A 1 96 ? -4.005 8.440 4.485 1.00 91.69 96 SER A N 1
ATOM 662 C CA . SER A 1 96 ? -5.034 9.470 4.681 1.00 91.69 96 SER A CA 1
ATOM 663 C C . SER A 1 96 ? -6.096 9.038 5.695 1.00 91.69 96 SER A C 1
ATOM 665 O O . SER A 1 96 ? -6.433 9.798 6.599 1.00 91.69 96 SER A O 1
ATOM 667 N N . ALA A 1 97 ? -6.575 7.791 5.625 1.00 91.06 97 ALA A N 1
ATOM 668 C CA . ALA A 1 97 ? -7.555 7.284 6.586 1.00 91.06 97 ALA A CA 1
ATOM 669 C C . ALA A 1 97 ? -7.013 7.248 8.031 1.00 91.06 97 ALA A C 1
ATOM 671 O O . ALA A 1 97 ? -7.777 7.452 8.980 1.00 91.06 97 ALA A O 1
ATOM 672 N N . LEU A 1 98 ? -5.707 7.006 8.211 1.00 90.12 98 LEU A N 1
ATOM 673 C CA . LEU A 1 98 ? -5.034 7.075 9.511 1.00 90.12 98 LEU A CA 1
ATOM 674 C C . LEU A 1 98 ? -4.920 8.519 10.019 1.00 90.12 98 LEU A C 1
ATOM 676 O O . LEU A 1 98 ? -5.271 8.773 11.171 1.00 90.12 98 LEU A O 1
ATOM 680 N N . GLN A 1 99 ? -4.466 9.446 9.171 1.00 86.81 99 GLN A N 1
ATOM 681 C CA . GLN A 1 99 ? -4.234 10.852 9.532 1.00 86.81 99 GLN A CA 1
ATOM 682 C C . GLN A 1 99 ? -5.532 11.603 9.837 1.00 86.81 99 GLN A C 1
ATOM 684 O O . GLN A 1 99 ? -5.618 12.312 10.840 1.00 86.81 99 GLN A O 1
ATOM 689 N N . ASP A 1 100 ? -6.566 11.398 9.022 1.00 84.44 100 ASP A N 1
ATOM 690 C CA . ASP A 1 100 ? -7.841 12.100 9.168 1.00 84.44 100 ASP A CA 1
ATOM 691 C C . ASP A 1 100 ? -8.728 11.479 10.263 1.00 84.44 100 ASP A C 1
ATOM 693 O O . ASP A 1 100 ? -9.842 11.943 10.519 1.00 84.44 100 ASP A O 1
ATOM 697 N N . GLY A 1 101 ? -8.292 10.376 10.885 1.00 74.88 101 GLY A N 1
ATOM 698 C CA . GLY A 1 101 ? -9.079 9.633 11.871 1.00 74.88 101 GLY A CA 1
ATOM 699 C C . GLY A 1 101 ? -10.369 9.022 11.304 1.00 74.88 101 GLY A C 1
ATOM 700 O O . GLY A 1 101 ? -11.267 8.665 12.072 1.00 74.88 101 GLY A O 1
ATOM 701 N N . HIS A 1 102 ? -10.477 8.895 9.977 1.00 73.88 102 HIS A N 1
ATOM 702 C CA . HIS A 1 102 ? -11.668 8.423 9.266 1.00 73.88 102 HIS A CA 1
ATOM 703 C C . HIS A 1 102 ? -11.808 6.900 9.371 1.00 73.88 102 HIS A C 1
ATOM 705 O O . HIS A 1 102 ? -11.436 6.137 8.477 1.00 73.88 102 HIS A O 1
ATOM 711 N N . ARG A 1 103 ? -12.380 6.444 10.489 1.00 69.88 103 ARG A N 1
ATOM 712 C CA . ARG A 1 103 ? -12.550 5.012 10.790 1.00 69.88 103 ARG A CA 1
ATOM 713 C C . ARG A 1 103 ? -13.447 4.282 9.789 1.00 69.88 103 ARG A C 1
ATOM 715 O O . ARG A 1 103 ? -13.200 3.109 9.530 1.00 69.88 103 ARG A O 1
ATOM 722 N N . ASP A 1 104 ? -14.422 4.968 9.198 1.00 76.25 104 ASP A N 1
ATOM 723 C CA . ASP A 1 104 ? -15.396 4.352 8.288 1.00 76.25 104 ASP A CA 1
ATOM 724 C C . ASP A 1 104 ? -14.782 3.970 6.930 1.00 76.25 104 ASP A C 1
ATOM 726 O O . ASP A 1 104 ? -15.200 2.994 6.311 1.00 76.25 104 ASP A O 1
ATOM 730 N N . GLY A 1 105 ? -13.755 4.702 6.478 1.00 82.44 105 GLY A N 1
ATOM 731 C CA . GLY A 1 105 ? -13.046 4.429 5.221 1.00 82.44 105 GLY A CA 1
ATOM 732 C C . GLY A 1 105 ? -11.915 3.403 5.348 1.00 82.44 105 GLY A C 1
ATOM 733 O O . GLY A 1 105 ? -11.450 2.870 4.340 1.00 82.44 105 GLY A O 1
ATOM 734 N N . MET A 1 106 ? -11.487 3.099 6.578 1.00 88.62 106 MET A N 1
ATOM 735 C CA . MET A 1 106 ? -10.346 2.221 6.842 1.00 88.62 106 MET A CA 1
ATOM 736 C C . MET A 1 106 ? -10.520 0.803 6.270 1.00 88.62 106 MET A C 1
ATOM 738 O O . MET A 1 106 ? -9.594 0.334 5.610 1.00 88.62 106 MET A O 1
ATOM 742 N N . PRO A 1 107 ? -11.671 0.114 6.431 1.00 89.81 107 PRO A N 1
ATOM 743 C CA . PRO A 1 107 ? -11.832 -1.238 5.891 1.00 89.81 107 PRO A CA 1
ATOM 744 C C . PRO A 1 107 ? -11.639 -1.292 4.371 1.00 89.81 107 PRO A C 1
ATOM 746 O O . PRO A 1 107 ? -10.885 -2.124 3.874 1.00 89.81 107 PRO A O 1
ATOM 749 N N . ALA A 1 108 ? -12.237 -0.346 3.640 1.00 90.69 108 ALA A N 1
ATOM 750 C CA . ALA A 1 108 ? -12.109 -0.272 2.186 1.00 90.69 108 ALA A CA 1
ATOM 751 C C . ALA A 1 108 ? -10.667 0.034 1.742 1.00 90.69 108 ALA A C 1
ATOM 753 O O . ALA A 1 108 ? -10.190 -0.529 0.754 1.00 90.69 108 ALA A O 1
ATOM 754 N N . ALA A 1 109 ? -9.953 0.893 2.478 1.00 92.69 109 ALA A N 1
ATOM 755 C CA . ALA A 1 109 ? -8.551 1.195 2.203 1.00 92.69 109 ALA A CA 1
ATOM 756 C C . ALA A 1 109 ? -7.642 -0.032 2.425 1.00 92.69 109 ALA A C 1
ATOM 758 O O . ALA A 1 109 ? -6.790 -0.325 1.583 1.00 92.69 109 ALA A O 1
ATOM 759 N N . LEU A 1 110 ? -7.859 -0.789 3.508 1.00 93.69 110 LEU A N 1
ATOM 760 C CA . LEU A 1 110 ? -7.116 -2.021 3.797 1.00 93.69 110 LEU A CA 1
ATOM 761 C C . LEU A 1 110 ? -7.417 -3.128 2.782 1.00 93.69 110 LEU A C 1
ATOM 763 O O . LEU A 1 110 ? -6.500 -3.824 2.348 1.00 93.69 110 LEU A O 1
ATOM 767 N N . ASP A 1 111 ? -8.674 -3.278 2.365 1.00 93.62 111 ASP A N 1
ATOM 768 C CA . ASP A 1 111 ? -9.052 -4.255 1.341 1.00 93.62 111 ASP A CA 1
ATOM 769 C C . ASP A 1 111 ? -8.407 -3.934 -0.008 1.00 93.62 111 ASP A C 1
ATOM 771 O O . ASP A 1 111 ? -7.892 -4.838 -0.672 1.00 93.62 111 ASP A O 1
ATOM 775 N N . ARG A 1 112 ? -8.343 -2.650 -0.383 1.00 95.31 112 ARG A N 1
ATOM 776 C CA . ARG A 1 112 ? -7.625 -2.206 -1.583 1.00 95.31 112 ARG A CA 1
ATOM 777 C C . ARG A 1 112 ? -6.131 -2.514 -1.490 1.00 95.31 112 ARG A C 1
ATOM 779 O O . ARG A 1 112 ? -5.586 -3.106 -2.417 1.00 95.31 112 ARG A O 1
ATOM 786 N N . LEU A 1 113 ? -5.484 -2.174 -0.373 1.00 96.00 113 LEU A N 1
ATOM 787 C CA . LEU A 1 113 ? -4.066 -2.479 -0.153 1.00 96.00 113 LEU A CA 1
ATOM 788 C C . LEU A 1 113 ? -3.793 -3.986 -0.242 1.00 96.00 113 LEU A C 1
ATOM 790 O O . LEU A 1 113 ? -2.842 -4.400 -0.908 1.00 96.00 113 LEU A O 1
ATOM 794 N N . ARG A 1 114 ? -4.652 -4.812 0.369 1.00 96.19 114 ARG A N 1
ATOM 795 C CA . ARG A 1 114 ? -4.554 -6.276 0.308 1.00 96.19 114 ARG A CA 1
ATOM 796 C C . ARG A 1 114 ? -4.693 -6.789 -1.123 1.00 96.19 114 ARG A C 1
ATOM 798 O O . ARG A 1 114 ? -3.856 -7.573 -1.557 1.00 96.19 114 ARG A O 1
ATOM 805 N N . ALA A 1 115 ? -5.710 -6.338 -1.856 1.00 95.88 115 ALA A N 1
ATOM 806 C CA . ALA A 1 115 ? -5.949 -6.762 -3.233 1.00 95.88 115 ALA A CA 1
ATOM 807 C C . ALA A 1 115 ? -4.766 -6.421 -4.151 1.00 95.88 115 ALA A C 1
ATOM 809 O O . ALA A 1 115 ? -4.281 -7.294 -4.872 1.00 95.88 115 ALA A O 1
ATOM 810 N N . THR A 1 116 ? -4.247 -5.192 -4.072 1.00 95.50 116 THR A N 1
ATOM 811 C CA . THR A 1 116 ? -3.085 -4.763 -4.862 1.00 95.50 116 THR A CA 1
ATOM 812 C C . THR A 1 116 ? -1.830 -5.557 -4.495 1.00 95.50 116 THR A C 1
ATOM 814 O O . THR A 1 116 ? -1.128 -6.045 -5.381 1.00 95.50 116 THR A O 1
ATOM 817 N N . ALA A 1 117 ? -1.559 -5.761 -3.201 1.00 94.00 117 ALA A N 1
ATOM 818 C CA . ALA A 1 117 ? -0.415 -6.558 -2.760 1.00 94.00 117 ALA A CA 1
ATOM 819 C C . ALA A 1 117 ? -0.513 -8.024 -3.224 1.00 94.00 117 ALA A C 1
ATOM 821 O O . ALA A 1 117 ? 0.486 -8.603 -3.649 1.00 94.00 117 ALA A O 1
ATOM 822 N N . SER A 1 118 ? -1.706 -8.626 -3.189 1.00 94.00 118 SER A N 1
ATOM 823 C CA . SER A 1 118 ? -1.941 -9.980 -3.701 1.00 94.00 118 SER A CA 1
ATOM 824 C C . SER A 1 118 ? -1.758 -10.074 -5.216 1.00 94.00 118 SER A C 1
ATOM 826 O O . SER A 1 118 ? -1.126 -11.021 -5.681 1.00 94.00 118 SER A O 1
ATOM 828 N N . ALA A 1 119 ? -2.251 -9.097 -5.981 1.00 93.25 119 ALA A N 1
ATOM 829 C CA . ALA A 1 119 ? -2.078 -9.059 -7.432 1.00 93.25 119 ALA A CA 1
ATOM 830 C C . ALA A 1 119 ? -0.592 -8.995 -7.820 1.00 93.25 119 ALA A C 1
ATOM 832 O O . ALA A 1 119 ? -0.134 -9.785 -8.640 1.00 93.25 119 ALA A O 1
ATOM 833 N N . LEU A 1 120 ? 0.187 -8.141 -7.150 1.00 91.12 120 LEU A N 1
ATOM 834 C CA . LEU A 1 120 ? 1.628 -7.996 -7.387 1.00 91.12 120 LEU A CA 1
ATOM 835 C C . LEU A 1 120 ? 2.464 -9.235 -7.021 1.00 91.12 120 LEU A C 1
ATOM 837 O O . LEU A 1 120 ? 3.607 -9.329 -7.460 1.00 91.12 120 LEU A O 1
ATOM 841 N N . ARG A 1 121 ? 1.931 -10.164 -6.215 1.00 88.25 121 ARG A N 1
ATOM 842 C CA . ARG A 1 121 ? 2.566 -11.464 -5.912 1.00 88.25 121 ARG A CA 1
ATOM 843 C C . ARG A 1 121 ? 2.244 -12.544 -6.943 1.00 88.25 121 ARG A C 1
ATOM 845 O O . ARG A 1 121 ? 2.967 -13.533 -7.008 1.00 88.25 121 ARG A O 1
ATOM 852 N N . GLY A 1 122 ? 1.126 -12.399 -7.655 1.00 77.50 122 GLY A N 1
ATOM 853 C CA . GLY A 1 122 ? 0.657 -13.352 -8.665 1.00 77.50 122 GLY A CA 1
ATOM 854 C C . GLY A 1 122 ? 1.153 -13.065 -10.085 1.00 77.50 122 GLY A C 1
ATOM 855 O O . GLY A 1 122 ? 0.918 -13.889 -10.967 1.00 77.50 122 GLY A O 1
ATOM 856 N N . LEU A 1 123 ? 1.802 -11.914 -10.294 1.00 57.16 123 LEU A N 1
ATOM 857 C CA . LEU A 1 123 ? 2.523 -11.526 -11.513 1.00 57.16 123 LEU A CA 1
ATOM 858 C C . LEU A 1 123 ? 3.974 -12.017 -11.465 1.00 57.16 123 LEU A C 1
ATOM 860 O O . LEU A 1 123 ? 4.474 -12.440 -12.530 1.00 57.16 123 LEU A O 1
#

Sequence (123 aa):
MSGSGSGVPEDDALDDAVARLARSARQRNLGRADRVLELLAPSGASPSATPGATSGGAAPDPADRDEAALLCHSIVGSAGTFGDDELADAARHVESALQDGHRDGMPAALDRLRATASALRGL

Radius of gyration: 20.46 Å; chains: 1; bounding box: 52×28×74 Å